Protein AF-A0A843EYP0-F1 (afdb_monomer)

Mean predicted aligned error: 3.25 Å

Sequence (162 aa):
MKAPIIEIFSSFQGEGVLIGQRQIFVRFAGCNLNCAYCDTKNSISKKEGTLMTPEEVVSKIESILTPDCHTISFTGGEPSLYPEFINEVSKLTDLDIMLETNGTLPANIGLIDNLDIVSLDIKLKEQFDGDFKEDIFLNEIKSLNLLIEKSINVYCKVVILP

Solvent-accessible surface area (backbone atoms only — not comparable to full-atom values): 8883 Å² total; per-residue (Å²): 121,73,48,30,37,60,50,74,49,73,48,60,38,87,56,77,98,54,48,74,40,45,28,38,39,41,28,26,23,22,35,97,65,76,53,70,77,57,85,60,61,70,20,38,43,48,82,65,17,50,76,37,37,44,67,60,50,48,54,52,50,63,76,65,60,49,96,79,46,54,34,38,36,37,24,39,35,34,36,53,81,40,26,70,55,52,41,55,36,55,76,73,49,94,52,44,31,31,43,38,34,58,32,59,50,36,76,36,52,68,60,42,78,76,59,53,36,35,45,33,38,58,75,57,64,89,44,31,90,77,78,63,54,77,63,47,56,56,24,28,52,49,26,52,51,52,37,54,75,70,68,39,52,66,48,78,46,68,88,81,80,134

pLDDT: mean 94.59, std 5.88, range [72.0, 98.75]

Nearest PDB structures (foldseek):
  5th5-assembly1_A  TM=8.263E-01  e=1.442E-11  Bacillus subtilis
  5tgs-assembly1_B  TM=8.177E-01  e=1.573E-10  Bacillus subtilis
  5tgs-assembly1_A  TM=8.214E-01  e=8.432E-10  Bacillus subtilis
  6nhl-assembly1_A  TM=6.261E-01  e=9.595E-10  Escherichia coli K-12
  6nhl-assembly1_B-2  TM=6.239E-01  e=3.068E-09  Escherichia coli K-12

Foldseek 3Di:
DWFFWQDWDWDADCDDPRGRAIEIETAGADAPDDFQPDPPNCRNHNVNGDIDALVRNLVVCVVRDDPRYQEYEYYTRASLVPQVRLQSNPVVDRGAYEYEHCQLCLVSLLSRDGHQEYEHEDEDPVRDPNPDDPSSNVSSVSNVVSCVVVVHHYDYDYDDDD

Secondary structure (DSSP, 8-state):
--EEEEEEEEEE--SGGGTT-EEEEEEES--S---TT-S-GGGSSGGGSEEE-HHHHHHHHHHH--TT--EEEEESS-GGG-HHHHHHHHTT--SEEEEEE-S--HHHHTT----SEEEEEPPPGGGSSS---HHHHHHHHHHHHHHHHTT-EEEEE-PPP-

Radius of gyration: 15.0 Å; Cα contacts (8 Å, |Δi|>4): 332; chains: 1; bounding box: 36×35×42 Å

Structure (mmCIF, N/CA/C/O backbone):
data_AF-A0A843EYP0-F1
#
_entry.id   AF-A0A843EYP0-F1
#
loop_
_atom_site.group_PDB
_atom_site.id
_atom_site.type_symbol
_atom_site.label_atom_id
_atom_site.label_alt_id
_atom_site.label_comp_id
_atom_site.label_asym_id
_atom_site.label_entity_id
_atom_site.label_seq_id
_atom_site.pdbx_PDB_ins_code
_atom_site.Cartn_x
_atom_site.Cartn_y
_atom_site.Cartn_z
_atom_site.occupancy
_atom_site.B_iso_or_equiv
_atom_site.auth_seq_id
_atom_site.auth_comp_id
_atom_site.auth_asym_id
_atom_site.auth_atom_id
_atom_site.pdbx_PDB_model_num
ATOM 1 N N . MET A 1 1 ? 6.719 6.185 15.458 1.00 94.38 1 MET A N 1
ATOM 2 C CA . MET A 1 1 ? 7.152 6.257 14.039 1.00 94.38 1 MET A CA 1
ATOM 3 C C . MET A 1 1 ? 6.169 7.109 13.237 1.00 94.38 1 MET A C 1
ATOM 5 O O . MET A 1 1 ? 5.102 7.390 13.769 1.00 94.38 1 MET A O 1
ATOM 9 N N . LYS A 1 2 ? 6.504 7.556 12.016 1.00 97.44 2 LYS A N 1
ATOM 10 C CA . LYS A 1 2 ? 5.580 8.315 11.148 1.00 97.44 2 LYS A CA 1
ATOM 11 C C . LYS A 1 2 ? 5.693 7.883 9.688 1.00 97.44 2 LYS A C 1
ATOM 13 O O . LYS A 1 2 ? 6.792 7.539 9.255 1.00 97.44 2 LYS A O 1
ATOM 18 N N . ALA A 1 3 ? 4.598 7.980 8.940 1.00 97.75 3 ALA A N 1
ATOM 19 C CA . ALA A 1 3 ? 4.567 7.795 7.490 1.00 97.75 3 ALA A CA 1
ATOM 20 C C . ALA A 1 3 ? 3.908 9.002 6.796 1.00 97.75 3 ALA A C 1
ATOM 22 O O . ALA A 1 3 ? 3.053 9.656 7.395 1.00 97.75 3 ALA A O 1
ATOM 23 N N . PRO A 1 4 ? 4.323 9.350 5.566 1.00 97.62 4 PRO A N 1
ATOM 24 C CA . PRO A 1 4 ? 3.715 10.438 4.815 1.00 97.62 4 PRO A CA 1
ATOM 25 C C . PRO A 1 4 ? 2.417 9.953 4.162 1.00 97.62 4 PRO A C 1
ATOM 27 O O . PRO A 1 4 ? 2.443 9.120 3.260 1.00 97.62 4 PRO A O 1
ATOM 30 N N . ILE A 1 5 ? 1.288 10.487 4.616 1.00 97.94 5 ILE A N 1
ATOM 31 C CA . ILE A 1 5 ? -0.054 10.138 4.143 1.00 97.94 5 ILE A CA 1
ATOM 32 C C . ILE A 1 5 ? -0.624 11.307 3.342 1.00 97.94 5 ILE A C 1
ATOM 34 O O . ILE A 1 5 ? -0.585 12.451 3.794 1.00 97.94 5 ILE A O 1
ATOM 38 N N . ILE A 1 6 ? -1.142 11.025 2.152 1.00 96.25 6 ILE A N 1
ATOM 39 C CA . ILE A 1 6 ? -1.756 12.021 1.264 1.00 96.25 6 ILE A CA 1
ATOM 40 C C . ILE A 1 6 ? -3.211 12.219 1.641 1.00 96.25 6 ILE A C 1
ATOM 42 O O . ILE A 1 6 ? -3.652 13.341 1.869 1.00 96.25 6 ILE A O 1
ATOM 46 N N . GLU A 1 7 ? -3.948 11.119 1.734 1.00 96.38 7 GLU A N 1
ATOM 47 C CA . GLU A 1 7 ? -5.372 11.141 2.025 1.00 96.38 7 GLU A CA 1
ATOM 48 C C . GLU A 1 7 ? -5.818 9.838 2.683 1.00 96.38 7 GLU A C 1
ATOM 50 O O . GLU A 1 7 ? -5.206 8.782 2.504 1.00 96.38 7 GLU A O 1
ATOM 55 N N . ILE A 1 8 ? -6.893 9.944 3.463 1.00 98.44 8 ILE A N 1
ATOM 56 C CA . ILE A 1 8 ? -7.617 8.820 4.053 1.00 98.44 8 ILE A CA 1
ATOM 57 C C . ILE A 1 8 ? -9.094 9.063 3.765 1.00 98.44 8 ILE A C 1
ATOM 59 O O . ILE A 1 8 ? -9.614 10.118 4.135 1.00 98.44 8 ILE A O 1
ATOM 63 N N . PHE A 1 9 ? -9.754 8.133 3.080 1.00 97.94 9 PHE A N 1
ATOM 64 C CA . PHE A 1 9 ? -11.133 8.321 2.626 1.00 97.94 9 PHE A CA 1
ATOM 65 C C . PHE A 1 9 ? -11.897 6.997 2.518 1.00 97.94 9 PHE A C 1
ATOM 67 O O . PHE A 1 9 ? -11.306 5.939 2.323 1.00 97.94 9 PHE A O 1
ATOM 74 N N . SER A 1 10 ? -13.227 7.063 2.626 1.00 97.81 10 SER A N 1
ATOM 75 C CA . SER A 1 10 ? -14.118 5.923 2.383 1.00 97.81 10 SER A CA 1
ATOM 76 C C . SER A 1 10 ? -14.599 5.937 0.936 1.00 97.81 10 SER A C 1
ATOM 78 O O . SER A 1 10 ? -15.080 6.963 0.453 1.00 97.81 10 SER A O 1
ATOM 80 N N . SER A 1 11 ? -14.492 4.804 0.249 1.00 97.19 11 SER A N 1
ATOM 81 C CA . SER A 1 11 ? -15.008 4.626 -1.112 1.00 97.19 11 SER A CA 1
ATOM 82 C C . SER A 1 11 ? -15.354 3.159 -1.371 1.00 97.19 11 SER A C 1
ATOM 84 O O . SER A 1 11 ? -15.238 2.315 -0.483 1.00 97.19 11 SER A O 1
ATOM 86 N N . PHE A 1 12 ? -15.791 2.853 -2.588 1.00 97.06 12 PHE A N 1
ATOM 87 C CA . PHE A 1 12 ? -15.937 1.488 -3.079 1.00 97.06 12 PHE A CA 1
ATOM 88 C C . PHE A 1 12 ? -14.692 1.076 -3.867 1.00 97.06 12 PHE A C 1
ATOM 90 O O . PHE A 1 12 ? -14.179 1.865 -4.661 1.00 97.06 12 PHE A O 1
ATOM 97 N N . GLN A 1 13 ? -14.226 -0.157 -3.669 1.00 96.75 13 GLN A N 1
ATOM 98 C CA . GLN A 1 13 ? -13.121 -0.730 -4.433 1.00 96.75 13 GLN A CA 1
ATOM 99 C C . GLN A 1 13 ? -13.505 -0.848 -5.911 1.00 96.75 13 GLN A C 1
ATOM 101 O O . GLN A 1 13 ? -14.553 -1.396 -6.253 1.00 96.75 13 GLN A O 1
ATOM 106 N N . GLY A 1 14 ? -12.669 -0.296 -6.786 1.00 94.88 14 GLY A N 1
ATOM 107 C CA . GLY A 1 14 ? -12.913 -0.262 -8.226 1.00 94.88 14 GLY A CA 1
ATOM 108 C C . GLY A 1 14 ? -12.378 -1.483 -8.967 1.00 94.88 14 GLY A C 1
ATOM 109 O O . GLY A 1 14 ? -12.722 -1.681 -10.129 1.00 94.88 14 GLY A O 1
ATOM 110 N N . GLU A 1 15 ? -11.539 -2.294 -8.319 1.00 92.50 15 GLU A N 1
ATOM 111 C CA . GLU A 1 15 ? -10.723 -3.299 -8.993 1.00 92.50 15 GLU A CA 1
ATOM 112 C C . GLU A 1 15 ? -10.663 -4.641 -8.250 1.00 92.50 15 GLU A C 1
ATOM 114 O O . GLU A 1 15 ? -10.895 -4.748 -7.044 1.00 92.50 15 GLU A O 1
ATOM 119 N N . GLY A 1 16 ? -10.306 -5.690 -8.995 1.00 92.94 16 GLY A N 1
ATOM 120 C CA . GLY A 1 16 ? -9.970 -6.995 -8.436 1.00 92.94 16 GLY A CA 1
ATOM 121 C C . GLY A 1 16 ? -11.124 -7.729 -7.753 1.00 92.94 16 GLY A C 1
ATOM 122 O O . GLY A 1 16 ? -12.295 -7.558 -8.085 1.00 92.94 16 GLY A O 1
ATOM 123 N N . VAL A 1 17 ? -10.772 -8.600 -6.806 1.00 93.50 17 VAL A N 1
ATOM 124 C CA . VAL A 1 17 ? -11.712 -9.555 -6.186 1.00 93.50 17 VAL A CA 1
ATOM 125 C C . VAL A 1 17 ? -12.712 -8.910 -5.221 1.00 93.50 17 VAL A C 1
ATOM 127 O O . VAL A 1 17 ? -13.734 -9.517 -4.911 1.00 93.50 17 VAL A O 1
ATOM 130 N N . LEU A 1 18 ? -12.437 -7.685 -4.763 1.00 94.69 18 LEU A N 1
ATOM 131 C CA . LEU A 1 18 ? -13.292 -6.933 -3.836 1.00 94.69 18 LEU A CA 1
ATOM 132 C C . LEU A 1 18 ? -14.060 -5.799 -4.524 1.00 94.69 18 LEU A C 1
ATOM 134 O O . LEU A 1 18 ? -14.589 -4.920 -3.847 1.00 94.69 18 LEU A O 1
ATOM 138 N N . ILE A 1 19 ? -14.123 -5.795 -5.858 1.00 96.12 19 ILE A N 1
ATOM 139 C CA . ILE A 1 19 ? -14.821 -4.760 -6.620 1.00 96.12 19 ILE A CA 1
ATOM 140 C C . ILE A 1 19 ? -16.252 -4.530 -6.100 1.00 96.12 19 ILE A C 1
ATOM 142 O O . ILE A 1 19 ? -17.016 -5.468 -5.867 1.00 96.12 19 ILE A O 1
ATOM 146 N N . GLY A 1 20 ? -16.611 -3.263 -5.896 1.00 96.25 20 GLY A N 1
ATOM 147 C CA . GLY A 1 20 ? -17.911 -2.838 -5.376 1.00 96.25 20 GLY A CA 1
ATOM 148 C C . GLY A 1 20 ? -18.073 -2.926 -3.855 1.00 96.25 20 GLY A C 1
ATOM 149 O O . GLY A 1 20 ? -19.120 -2.523 -3.353 1.00 96.25 20 GLY A O 1
ATOM 150 N N . GLN A 1 21 ? -17.075 -3.405 -3.107 1.00 96.00 21 GLN A N 1
ATOM 151 C CA . GLN A 1 21 ? -17.115 -3.426 -1.640 1.00 96.00 21 GLN A CA 1
ATOM 152 C C . GLN A 1 21 ? -16.623 -2.102 -1.050 1.00 96.00 21 GLN A C 1
ATOM 154 O O . GLN A 1 21 ? -15.709 -1.476 -1.593 1.00 96.00 21 GLN A O 1
ATOM 159 N N . ARG A 1 22 ? -17.225 -1.662 0.062 1.00 97.25 22 ARG A N 1
ATOM 160 C CA . ARG A 1 22 ? -16.804 -0.444 0.762 1.00 97.25 22 ARG A CA 1
ATOM 161 C C . ARG A 1 22 ? -15.510 -0.690 1.535 1.00 97.25 22 ARG A C 1
ATOM 163 O O . ARG A 1 22 ? -15.407 -1.658 2.283 1.00 97.25 22 ARG A O 1
ATOM 170 N N . GLN A 1 23 ? -14.552 0.219 1.380 1.00 97.88 23 GLN A N 1
ATOM 171 C CA . GLN A 1 23 ? -13.248 0.174 2.039 1.00 97.88 23 GLN A CA 1
ATOM 172 C C . GLN A 1 23 ? -12.839 1.564 2.526 1.00 97.88 23 GLN A C 1
ATOM 174 O O . GLN A 1 23 ? -13.299 2.586 1.998 1.00 97.88 23 GLN A O 1
ATOM 179 N N . ILE A 1 24 ? -11.939 1.601 3.509 1.00 98.50 24 ILE A N 1
ATOM 180 C CA . ILE A 1 24 ? -11.166 2.805 3.809 1.00 98.50 24 ILE A CA 1
ATOM 181 C C . ILE A 1 24 ? -9.837 2.720 3.071 1.00 98.50 24 ILE A C 1
ATOM 183 O O . ILE A 1 24 ? -9.071 1.783 3.267 1.00 98.50 24 ILE A O 1
ATOM 187 N N . PHE A 1 25 ? -9.549 3.714 2.243 1.00 98.50 25 PHE A N 1
ATOM 188 C CA . PHE A 1 25 ? -8.278 3.835 1.546 1.00 98.50 25 PHE A CA 1
ATOM 189 C C . PHE A 1 25 ? -7.340 4.720 2.353 1.00 98.50 25 PHE A C 1
ATOM 191 O O . PHE A 1 25 ? -7.711 5.829 2.738 1.00 98.50 25 PHE A O 1
ATOM 198 N N . VAL A 1 26 ? -6.117 4.247 2.575 1.00 98.50 26 VAL A N 1
ATOM 199 C CA . VAL A 1 26 ? -5.018 5.019 3.162 1.00 98.50 26 VAL A CA 1
ATOM 200 C C . VAL A 1 26 ? -3.955 5.181 2.085 1.00 98.50 26 VAL A C 1
ATOM 202 O O . VAL A 1 26 ? -3.237 4.231 1.766 1.00 98.50 26 VAL A O 1
ATOM 205 N N . ARG A 1 27 ? -3.870 6.383 1.502 1.00 98.19 27 ARG A N 1
ATOM 206 C CA . ARG A 1 27 ? -2.946 6.674 0.402 1.00 98.19 27 ARG A CA 1
ATOM 207 C C . ARG A 1 27 ? -1.626 7.231 0.929 1.00 98.19 27 ARG A C 1
ATOM 209 O O . ARG A 1 27 ? -1.609 8.345 1.458 1.00 98.19 27 ARG A O 1
ATOM 216 N N . PHE A 1 28 ? -0.514 6.520 0.752 1.00 97.88 28 PHE A N 1
ATOM 217 C CA . PHE A 1 28 ? 0.810 7.031 1.123 1.00 97.88 28 PHE A CA 1
ATOM 218 C C . PHE A 1 28 ? 1.368 7.993 0.065 1.00 97.88 28 PHE A C 1
ATOM 220 O O . PHE A 1 28 ? 0.929 8.051 -1.084 1.00 97.88 28 PHE A O 1
ATOM 227 N N . ALA A 1 29 ? 2.369 8.773 0.460 1.00 96.44 29 ALA A N 1
ATOM 228 C CA . ALA A 1 29 ? 3.234 9.501 -0.455 1.00 96.44 29 ALA A CA 1
ATOM 229 C C . ALA A 1 29 ? 4.578 8.786 -0.617 1.00 96.44 29 ALA A C 1
ATOM 231 O O . ALA A 1 29 ? 5.109 8.199 0.325 1.00 96.44 29 ALA A O 1
ATOM 232 N N . GLY A 1 30 ? 5.191 8.930 -1.788 1.00 95.19 30 GLY A N 1
ATOM 233 C CA . GLY A 1 30 ? 6.431 8.251 -2.141 1.00 95.19 30 GLY A CA 1
ATOM 234 C C . GLY A 1 30 ? 6.167 6.998 -2.960 1.00 95.19 30 GLY A C 1
ATOM 235 O O . GLY A 1 30 ? 5.490 6.094 -2.491 1.00 95.19 30 GLY A O 1
ATOM 236 N N . CYS A 1 31 ? 6.757 6.911 -4.149 1.00 95.44 31 CYS A N 1
ATOM 237 C CA . CYS A 1 31 ? 6.819 5.682 -4.935 1.00 95.44 31 CYS A CA 1
ATOM 238 C C . CYS A 1 31 ? 8.265 5.430 -5.369 1.00 95.44 31 CYS A C 1
ATOM 240 O O . CYS A 1 31 ? 9.020 6.370 -5.616 1.00 95.44 31 CYS A O 1
ATOM 242 N N . ASN A 1 32 ? 8.666 4.164 -5.447 1.00 94.38 32 ASN A N 1
ATOM 243 C CA . ASN A 1 32 ? 9.977 3.766 -5.960 1.00 94.38 32 ASN A CA 1
ATOM 244 C C . ASN A 1 32 ? 9.997 3.586 -7.490 1.00 94.38 32 ASN A C 1
ATOM 246 O O . ASN A 1 32 ? 11.054 3.290 -8.045 1.00 94.38 32 ASN A O 1
ATOM 250 N N . LEU A 1 33 ? 8.855 3.778 -8.157 1.00 93.06 33 LEU A N 1
ATOM 251 C CA . LEU A 1 33 ? 8.693 3.747 -9.609 1.00 93.06 33 LEU A CA 1
ATOM 252 C C . LEU A 1 33 ? 8.119 5.078 -10.118 1.00 93.06 33 LEU A C 1
ATOM 254 O O . LEU A 1 33 ? 7.477 5.819 -9.374 1.00 93.06 33 LEU A O 1
ATOM 258 N N . ASN A 1 34 ? 8.318 5.352 -11.408 1.00 90.94 34 ASN A N 1
ATOM 259 C CA . ASN A 1 34 ? 7.818 6.544 -12.096 1.00 90.94 34 ASN A CA 1
ATOM 260 C C . ASN A 1 34 ? 7.111 6.141 -13.404 1.00 90.94 34 ASN A C 1
ATOM 262 O O . ASN A 1 34 ? 7.604 6.405 -14.497 1.00 90.94 34 ASN A O 1
ATOM 266 N N . CYS A 1 35 ? 5.997 5.413 -13.284 1.00 90.75 35 CYS A N 1
ATOM 267 C CA . CYS A 1 35 ? 5.252 4.895 -14.437 1.00 90.75 35 CYS A CA 1
ATOM 268 C C . CYS A 1 35 ? 4.650 6.048 -15.262 1.00 90.75 35 CYS A C 1
ATOM 270 O O . CYS A 1 35 ? 4.048 6.963 -14.695 1.00 90.75 35 CYS A O 1
ATOM 272 N N . ALA A 1 36 ? 4.732 5.973 -16.592 1.00 88.44 36 ALA A N 1
ATOM 273 C CA . ALA A 1 36 ? 4.255 7.016 -17.507 1.00 88.44 36 ALA A CA 1
ATOM 274 C C . ALA A 1 36 ? 2.740 7.273 -17.376 1.00 88.44 36 ALA A C 1
ATOM 276 O O . ALA A 1 36 ? 2.275 8.414 -17.470 1.00 88.44 36 ALA A O 1
ATOM 277 N N . TYR A 1 37 ? 1.980 6.213 -17.086 1.00 84.94 37 TYR A N 1
ATOM 278 C CA . TYR A 1 37 ? 0.522 6.234 -16.948 1.00 84.94 37 TYR A CA 1
ATOM 279 C C . TYR A 1 37 ? 0.017 6.564 -15.539 1.00 84.94 37 TYR A C 1
ATOM 281 O O . TYR A 1 37 ? -1.192 6.539 -15.330 1.00 84.94 37 TYR A O 1
ATOM 289 N N . CYS A 1 38 ? 0.905 6.838 -14.573 1.00 85.25 38 CYS A N 1
ATOM 290 C CA . CYS A 1 38 ? 0.501 7.068 -13.186 1.00 85.25 38 CYS A CA 1
ATOM 291 C C . CYS A 1 38 ? -0.550 8.187 -13.112 1.00 85.25 38 CYS A C 1
ATOM 293 O O . CYS A 1 38 ? -0.286 9.335 -13.478 1.00 85.25 38 CYS A O 1
ATOM 295 N N . ASP A 1 39 ? -1.739 7.829 -12.643 1.00 79.31 39 ASP A N 1
ATOM 296 C CA . ASP A 1 39 ? -2.896 8.697 -12.434 1.00 79.31 39 ASP A CA 1
ATOM 297 C C . ASP A 1 39 ? -2.759 9.516 -11.140 1.00 79.31 39 ASP A C 1
ATOM 299 O O . ASP A 1 39 ? -3.229 10.649 -11.055 1.00 79.31 39 ASP A O 1
ATOM 303 N N . THR A 1 40 ? -2.007 9.001 -10.166 1.00 75.69 40 THR A N 1
ATOM 304 C CA . THR A 1 40 ? -1.686 9.669 -8.901 1.00 75.69 40 THR A CA 1
ATOM 305 C C . THR A 1 40 ? -0.267 10.251 -8.883 1.00 75.69 40 THR A C 1
ATOM 307 O O . THR A 1 40 ? 0.520 9.962 -7.980 1.00 75.69 40 THR A O 1
ATOM 310 N N . LYS A 1 41 ? 0.100 11.094 -9.862 1.00 75.00 41 LYS A N 1
ATOM 311 C CA . LYS A 1 41 ? 1.464 11.679 -9.947 1.00 75.00 41 LYS A CA 1
ATOM 312 C C . LYS A 1 41 ? 1.876 12.454 -8.693 1.00 75.00 41 LYS A C 1
ATOM 314 O O . LYS A 1 41 ? 3.038 12.407 -8.288 1.00 75.00 41 LYS A O 1
ATOM 319 N N . ASN A 1 42 ? 0.913 13.095 -8.031 1.00 72.56 42 ASN A N 1
ATOM 320 C CA . ASN A 1 42 ? 1.134 13.796 -6.764 1.00 72.56 42 ASN A CA 1
ATOM 321 C C . ASN A 1 42 ? 1.564 12.839 -5.636 1.00 72.56 42 ASN A C 1
ATOM 323 O O . ASN A 1 42 ? 2.145 13.269 -4.650 1.00 72.56 42 ASN A O 1
ATOM 327 N N . SER A 1 43 ? 1.349 11.530 -5.781 1.00 72.00 43 SER A N 1
ATOM 328 C CA . SER A 1 43 ? 1.739 10.533 -4.785 1.00 72.00 43 SER A CA 1
ATOM 329 C C . SER A 1 43 ? 3.162 10.004 -4.923 1.00 72.00 43 SER A C 1
ATOM 331 O O . SER A 1 43 ? 3.621 9.271 -4.051 1.00 72.00 43 SER A O 1
ATOM 333 N N . ILE A 1 44 ? 3.902 10.394 -5.964 1.00 74.81 44 ILE A N 1
ATOM 334 C CA . ILE A 1 44 ? 5.271 9.907 -6.203 1.00 74.81 44 ILE A CA 1
ATOM 335 C C . ILE A 1 44 ? 6.274 10.552 -5.237 1.00 74.81 44 ILE A C 1
ATOM 337 O O . ILE A 1 44 ? 7.216 9.903 -4.780 1.00 74.81 44 ILE A O 1
ATOM 341 N N . SER A 1 45 ? 6.079 11.825 -4.892 1.00 85.06 45 SER A N 1
ATOM 342 C CA . SER A 1 45 ? 6.973 12.563 -3.999 1.00 85.06 45 SER A CA 1
ATOM 343 C C . SER A 1 45 ? 6.536 12.418 -2.545 1.00 85.06 45 SER A C 1
ATOM 345 O O . SER A 1 45 ? 5.424 12.786 -2.181 1.00 85.06 45 SER A O 1
ATOM 347 N N . LYS A 1 46 ? 7.454 11.991 -1.669 1.00 77.88 46 LYS A N 1
ATOM 348 C CA . LYS A 1 46 ? 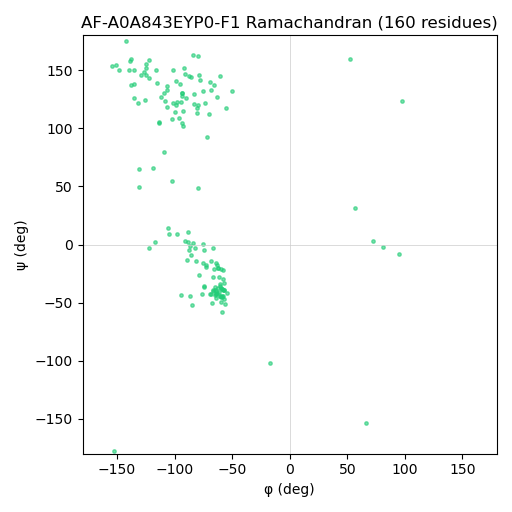7.206 11.927 -0.215 1.00 77.88 46 LYS A CA 1
ATOM 349 C C . LYS A 1 46 ? 6.823 13.278 0.402 1.00 77.88 46 LYS A C 1
ATOM 351 O O . LYS A 1 46 ? 6.245 13.296 1.482 1.00 77.88 46 LYS A O 1
ATOM 356 N N . LYS A 1 47 ? 7.171 14.397 -0.248 1.00 81.88 47 LYS A N 1
ATOM 357 C CA . LYS A 1 47 ? 6.914 15.757 0.257 1.00 81.88 47 LYS A CA 1
ATOM 358 C C . LYS A 1 47 ? 5.441 16.162 0.183 1.00 81.88 47 LYS A C 1
ATOM 360 O O . LYS A 1 47 ? 5.055 17.091 0.877 1.00 81.88 47 LYS A O 1
ATOM 365 N N . GLU A 1 48 ? 4.655 15.472 -0.637 1.00 86.62 48 GLU A N 1
ATOM 366 C CA . GLU A 1 48 ? 3.229 15.760 -0.829 1.00 86.62 48 GLU A CA 1
ATOM 367 C C . GLU A 1 48 ? 2.361 15.156 0.288 1.00 86.62 48 GLU A C 1
ATOM 369 O O . GLU A 1 48 ? 1.197 15.513 0.438 1.00 86.62 48 GLU A O 1
ATOM 374 N N . GLY A 1 49 ? 2.918 14.242 1.094 1.00 91.38 49 GLY A N 1
ATOM 375 C CA . GLY A 1 49 ? 2.220 13.628 2.221 1.00 91.38 49 GLY A CA 1
ATOM 376 C C . GLY A 1 49 ? 2.414 14.383 3.535 1.00 91.38 49 GLY A C 1
ATOM 377 O O . GLY A 1 49 ? 3.491 14.896 3.838 1.00 91.38 49 GLY A O 1
ATOM 378 N N . THR A 1 50 ? 1.382 14.366 4.374 1.00 96.19 50 THR A N 1
ATOM 379 C CA . THR A 1 50 ? 1.463 14.806 5.769 1.00 96.19 50 THR A CA 1
ATOM 380 C C . THR A 1 50 ? 2.004 13.670 6.631 1.00 96.19 50 THR A C 1
ATOM 382 O O . THR A 1 50 ? 1.501 12.551 6.574 1.00 96.19 50 THR A O 1
ATOM 385 N N . LEU A 1 51 ? 3.029 13.936 7.445 1.00 97.94 51 LEU A N 1
ATOM 386 C CA . LEU A 1 51 ? 3.580 12.929 8.355 1.00 97.94 51 LEU A CA 1
ATOM 387 C C . LEU A 1 51 ? 2.601 12.629 9.494 1.00 97.94 51 LEU A C 1
ATOM 389 O O . LEU A 1 51 ? 2.423 13.469 10.377 1.00 97.94 51 LEU A O 1
ATOM 393 N N . MET A 1 52 ? 2.053 11.416 9.500 1.00 98.56 52 MET A N 1
ATOM 394 C CA . MET A 1 52 ? 1.107 10.936 10.507 1.00 98.56 52 MET A CA 1
ATOM 395 C C . MET A 1 52 ? 1.679 9.758 11.306 1.00 98.56 52 MET A C 1
ATOM 397 O O . MET A 1 52 ? 2.496 8.997 10.781 1.00 98.56 52 MET A O 1
ATOM 401 N N . THR A 1 53 ? 1.278 9.608 12.569 1.00 98.75 53 THR A N 1
ATOM 402 C CA . THR A 1 53 ? 1.511 8.397 13.378 1.00 98.75 53 THR A CA 1
ATOM 403 C C . THR A 1 53 ? 0.432 7.336 13.104 1.00 98.75 53 THR A C 1
ATOM 405 O O . THR A 1 53 ? -0.622 7.676 12.557 1.00 98.75 53 THR A O 1
ATOM 408 N N . PRO A 1 54 ? 0.656 6.058 13.468 1.00 98.69 54 PRO A N 1
ATOM 409 C CA . PRO A 1 54 ? -0.374 5.023 13.364 1.00 98.69 54 PRO A CA 1
ATOM 410 C C . PRO A 1 54 ? -1.678 5.399 14.083 1.00 98.69 54 PRO A C 1
ATOM 412 O O . PRO A 1 54 ? -2.754 5.244 13.518 1.00 98.69 54 PRO A O 1
ATOM 415 N N . GLU A 1 55 ? -1.591 5.991 15.275 1.00 98.62 55 GLU A N 1
ATOM 416 C CA . GLU A 1 55 ? -2.751 6.404 16.075 1.00 98.62 55 GLU A CA 1
ATOM 417 C C . GLU A 1 55 ? -3.541 7.534 15.402 1.00 98.62 55 GLU A C 1
ATOM 419 O O . GLU A 1 55 ? -4.770 7.523 15.401 1.00 98.62 55 GLU A O 1
ATOM 424 N N . GLU A 1 56 ? -2.850 8.500 14.784 1.00 98.62 56 GLU A N 1
ATOM 425 C CA . GLU A 1 56 ? -3.500 9.565 14.012 1.00 98.62 56 GLU A CA 1
ATOM 426 C C . GLU A 1 56 ? -4.225 9.003 12.779 1.00 98.62 56 GLU A C 1
ATOM 428 O O . GLU A 1 56 ? -5.290 9.500 12.411 1.00 98.62 56 GLU A O 1
ATOM 433 N N . VAL A 1 57 ? -3.658 7.979 12.129 1.00 98.62 57 VAL A N 1
ATOM 434 C CA . VAL A 1 57 ? -4.296 7.298 10.992 1.00 98.62 57 VAL A CA 1
ATOM 435 C C . VAL A 1 57 ? -5.534 6.538 11.453 1.00 98.62 57 VAL A C 1
ATOM 437 O O . VAL A 1 57 ? -6.603 6.757 10.891 1.00 98.62 57 VAL A O 1
ATOM 440 N N . VAL A 1 58 ? -5.423 5.722 12.503 1.00 98.50 58 VAL A N 1
ATOM 441 C CA . VAL A 1 58 ? -6.544 4.949 13.063 1.00 98.50 58 VAL A CA 1
ATOM 442 C C . VAL A 1 58 ? -7.672 5.870 13.514 1.00 98.50 58 VAL A C 1
ATOM 444 O O . VAL A 1 58 ? -8.812 5.663 13.120 1.00 98.50 58 VAL A O 1
ATOM 447 N N . SER A 1 59 ? -7.362 6.959 14.223 1.00 98.44 59 SER A N 1
ATOM 448 C CA . SER A 1 59 ? -8.375 7.933 14.642 1.00 98.44 59 SER A CA 1
ATOM 449 C C . SER A 1 59 ? -9.128 8.547 13.453 1.00 98.44 59 SER A C 1
ATOM 451 O O . SER A 1 59 ? -10.345 8.739 13.515 1.00 98.44 59 SER A O 1
ATOM 453 N N . LYS A 1 60 ? -8.442 8.818 12.330 1.00 98.38 60 LYS A N 1
ATOM 454 C CA . LYS A 1 60 ? -9.121 9.263 11.105 1.00 98.38 60 LYS A CA 1
ATOM 455 C C . LYS A 1 60 ? -9.969 8.159 10.484 1.00 98.38 60 LYS A C 1
ATOM 457 O O . LYS A 1 60 ? -11.088 8.461 10.077 1.00 98.38 60 LYS A O 1
ATOM 462 N N . ILE A 1 61 ? -9.464 6.925 10.421 1.00 98.31 61 ILE A N 1
ATOM 463 C CA . ILE A 1 61 ? -10.204 5.759 9.914 1.00 98.31 61 ILE A CA 1
ATOM 464 C C . ILE A 1 61 ? -11.508 5.600 10.700 1.00 98.31 61 ILE A C 1
ATOM 466 O O . ILE A 1 61 ? -12.574 5.580 10.095 1.00 98.31 61 ILE A O 1
ATOM 470 N N . GLU A 1 62 ? -11.443 5.592 12.032 1.00 97.62 62 GLU A N 1
ATOM 471 C CA . GLU A 1 62 ? -12.610 5.479 12.916 1.00 97.62 62 GLU A CA 1
ATOM 472 C C . GLU A 1 62 ? -13.628 6.603 12.690 1.00 97.62 62 GLU A C 1
ATOM 474 O O . GLU A 1 62 ? -14.832 6.355 12.685 1.00 97.62 62 GLU A O 1
ATOM 479 N N . SER A 1 63 ? -13.169 7.835 12.441 1.00 98.00 63 SER A N 1
ATOM 480 C CA . SER A 1 63 ? -14.060 8.985 12.221 1.00 98.00 63 SER A CA 1
ATOM 481 C C . SER A 1 63 ? -14.914 8.895 10.948 1.00 98.00 63 SER A C 1
ATOM 483 O O . SER A 1 63 ? -15.942 9.566 10.852 1.00 98.00 63 SER A O 1
ATOM 485 N N . ILE A 1 64 ? -14.493 8.080 9.974 1.00 97.75 64 ILE A N 1
ATOM 486 C CA . ILE A 1 64 ? -15.180 7.879 8.6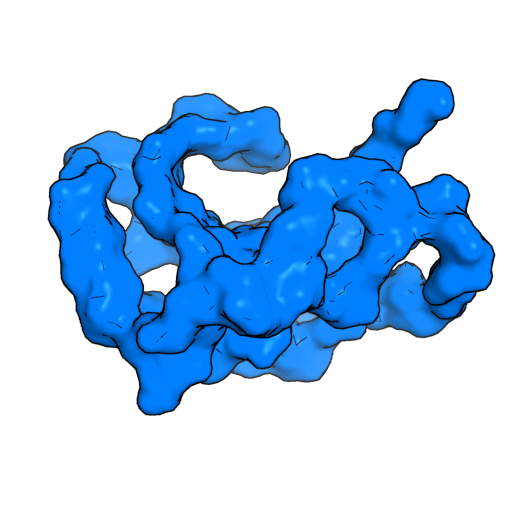88 1.00 97.75 64 ILE A CA 1
ATOM 487 C C . ILE A 1 64 ? -15.669 6.439 8.493 1.00 97.75 64 ILE A C 1
ATOM 489 O O . ILE A 1 64 ? -16.198 6.106 7.428 1.00 97.75 64 ILE A O 1
ATOM 493 N N . LEU A 1 65 ? -15.470 5.578 9.494 1.00 96.94 65 LEU A N 1
ATOM 494 C CA . LEU A 1 65 ? -15.843 4.177 9.430 1.00 96.94 65 LEU A CA 1
ATOM 495 C C . LEU A 1 65 ? -17.367 4.042 9.438 1.00 96.94 65 LEU A C 1
ATOM 497 O O . LEU A 1 65 ? -18.086 4.732 10.159 1.00 96.94 65 LEU A O 1
ATOM 501 N N . THR A 1 66 ? -17.860 3.119 8.624 1.00 95.50 66 THR A N 1
ATOM 502 C CA . THR A 1 66 ? -19.282 2.788 8.511 1.00 95.50 66 THR A CA 1
ATOM 503 C C . THR A 1 66 ? -19.465 1.290 8.747 1.00 95.50 66 THR A C 1
ATOM 505 O O . THR A 1 66 ? -18.527 0.533 8.494 1.00 95.50 66 THR A O 1
ATOM 508 N N . PRO A 1 67 ? -20.630 0.834 9.249 1.00 94.25 67 PRO A N 1
ATOM 509 C CA . PRO A 1 67 ? -20.823 -0.572 9.618 1.00 94.25 67 PRO A CA 1
ATOM 510 C C . PRO A 1 67 ? -20.638 -1.585 8.477 1.00 94.25 67 PRO A C 1
ATOM 512 O O . PRO A 1 67 ? -20.420 -2.757 8.754 1.00 94.25 67 PRO A O 1
ATOM 515 N N . ASP A 1 68 ? -20.758 -1.150 7.219 1.00 93.94 68 ASP A N 1
ATOM 516 C CA . ASP A 1 68 ? -20.579 -1.950 6.000 1.00 93.94 68 ASP A CA 1
ATOM 517 C C . ASP A 1 68 ? -19.136 -1.945 5.461 1.00 93.94 68 ASP A C 1
ATOM 519 O O . ASP A 1 68 ? -18.868 -2.511 4.402 1.00 93.94 68 ASP A O 1
ATOM 523 N N . CYS A 1 69 ? -18.206 -1.287 6.158 1.00 95.38 69 CYS A N 1
ATOM 524 C CA . CYS A 1 69 ? -16.794 -1.246 5.805 1.00 95.38 69 CYS A CA 1
ATOM 525 C C . CYS A 1 69 ? -15.996 -2.214 6.683 1.00 95.38 69 CYS A C 1
ATOM 527 O O . CYS A 1 69 ? -15.957 -2.062 7.903 1.00 95.38 69 CYS A O 1
ATOM 529 N N . HIS A 1 70 ? -15.312 -3.167 6.051 1.00 93.00 70 HIS A N 1
ATOM 530 C CA . HIS A 1 70 ? -14.585 -4.236 6.749 1.00 93.00 70 HIS A CA 1
ATOM 531 C C . HIS A 1 70 ? -13.096 -4.295 6.410 1.00 93.00 70 HIS A C 1
ATOM 533 O O . HIS A 1 70 ? -12.381 -5.098 6.992 1.00 93.00 70 HIS A O 1
ATOM 539 N N . THR A 1 71 ? -12.615 -3.442 5.503 1.00 97.81 71 THR A N 1
ATOM 540 C CA . THR A 1 71 ? -11.243 -3.523 4.990 1.00 97.81 71 THR A CA 1
ATOM 541 C C . THR A 1 71 ? -10.585 -2.149 4.933 1.00 97.81 71 THR A C 1
ATOM 543 O O . THR A 1 71 ? -11.198 -1.169 4.490 1.00 97.81 71 THR A O 1
ATOM 546 N N . ILE A 1 72 ? -9.315 -2.094 5.326 1.00 98.44 72 ILE A N 1
ATOM 547 C CA . ILE A 1 72 ? -8.408 -0.979 5.057 1.00 98.44 72 ILE A CA 1
ATOM 548 C C . ILE A 1 72 ? -7.550 -1.350 3.845 1.00 98.44 72 ILE A C 1
ATOM 550 O O . ILE A 1 72 ? -6.806 -2.325 3.890 1.00 98.44 72 ILE A O 1
ATOM 554 N N . SER A 1 73 ? -7.625 -0.562 2.771 1.00 98.38 73 SER A N 1
ATOM 555 C CA . SER A 1 73 ? -6.716 -0.669 1.626 1.00 98.38 73 SER A CA 1
ATOM 556 C C . SER A 1 73 ? -5.570 0.331 1.770 1.00 98.38 73 SER A C 1
ATOM 558 O O . SER A 1 73 ? -5.753 1.547 1.643 1.00 98.38 73 SER A O 1
ATOM 560 N N . PHE A 1 74 ? -4.369 -0.176 2.045 1.00 98.62 74 PHE A N 1
ATOM 561 C CA . PHE A 1 74 ? -3.137 0.601 1.973 1.00 98.62 74 PHE A CA 1
ATOM 562 C C . PHE A 1 74 ? -2.678 0.680 0.517 1.00 98.62 74 PHE A C 1
ATOM 564 O O . PHE A 1 74 ? -2.363 -0.339 -0.098 1.00 98.62 74 PHE A O 1
ATOM 571 N N . THR A 1 75 ? -2.625 1.896 -0.026 1.00 97.62 75 THR A N 1
ATOM 572 C CA . THR A 1 75 ? -2.371 2.168 -1.451 1.00 97.62 75 THR A CA 1
ATOM 573 C C . THR A 1 75 ? -1.499 3.413 -1.625 1.00 97.62 75 THR A C 1
ATOM 575 O O . THR A 1 75 ? -1.230 4.111 -0.651 1.00 97.62 75 THR A O 1
ATOM 578 N N . GLY A 1 76 ? -1.109 3.716 -2.867 1.00 84.38 76 GLY A N 1
ATOM 579 C CA . GLY A 1 76 ? -0.500 4.964 -3.356 1.00 84.38 76 GLY A CA 1
ATOM 580 C C . GLY A 1 76 ? 0.742 5.485 -2.620 1.00 84.38 76 GLY A C 1
ATOM 581 O O . GLY A 1 76 ? 1.068 5.117 -1.507 1.00 84.38 76 GLY A O 1
ATOM 582 N N . GLY A 1 77 ? 1.549 6.344 -3.237 1.00 86.94 77 GLY A N 1
ATOM 583 C CA . GLY A 1 77 ? 2.566 5.816 -4.146 1.00 86.94 77 GLY A CA 1
ATOM 584 C C . GLY A 1 77 ? 2.814 4.316 -3.925 1.00 86.94 77 GLY A C 1
ATOM 585 O O . GLY A 1 77 ? 1.999 3.518 -4.361 1.00 86.94 77 GLY A O 1
ATOM 586 N N . GLU A 1 78 ? 3.890 3.926 -3.246 1.00 97.44 78 GLU A N 1
ATOM 587 C CA . GLU A 1 78 ? 4.157 2.520 -2.922 1.00 97.44 78 GLU A CA 1
ATOM 588 C C . GLU A 1 78 ? 4.085 2.270 -1.401 1.00 97.44 78 GLU A C 1
ATOM 590 O O . GLU A 1 78 ? 5.026 2.631 -0.683 1.00 97.44 78 GLU A O 1
ATOM 595 N N . PRO A 1 79 ? 3.016 1.631 -0.883 1.00 98.06 79 PRO A N 1
ATOM 596 C CA . PRO A 1 79 ? 2.840 1.402 0.553 1.00 98.06 79 PRO A CA 1
ATOM 597 C C . PRO A 1 79 ? 3.869 0.434 1.148 1.00 98.06 79 PRO A C 1
ATOM 599 O O . PRO A 1 79 ? 4.243 0.592 2.311 1.00 98.06 79 PRO A O 1
ATOM 602 N N . SER A 1 80 ? 4.419 -0.512 0.371 1.00 98.12 80 SER A N 1
ATOM 603 C CA . SER A 1 80 ? 5.468 -1.420 0.870 1.00 98.12 80 SER A CA 1
ATOM 604 C C . SER A 1 80 ? 6.790 -0.711 1.203 1.00 98.12 80 SER A C 1
ATOM 606 O O . SER A 1 80 ? 7.705 -1.315 1.757 1.00 98.12 80 SER A O 1
ATOM 608 N N . LEU A 1 81 ? 6.908 0.600 0.964 1.00 98.00 81 LEU A N 1
ATOM 609 C CA . LEU A 1 81 ? 7.975 1.425 1.539 1.00 98.00 81 LEU A CA 1
ATOM 610 C C . LEU A 1 81 ? 7.848 1.608 3.066 1.00 98.00 81 LEU A C 1
ATOM 612 O O . LEU A 1 81 ? 8.813 2.052 3.691 1.00 98.00 81 LEU A O 1
ATOM 616 N N . TYR A 1 82 ? 6.695 1.283 3.661 1.00 98.12 82 TYR A N 1
ATOM 617 C CA . TYR A 1 82 ? 6.359 1.556 5.063 1.00 98.12 82 TYR A CA 1
ATOM 618 C C . TYR A 1 82 ? 5.803 0.324 5.819 1.00 98.12 82 TYR A C 1
ATOM 620 O O . TYR A 1 82 ? 4.783 0.446 6.499 1.00 98.12 82 TYR A O 1
ATOM 628 N N . PRO A 1 83 ? 6.451 -0.859 5.764 1.00 98.31 83 PRO A N 1
ATOM 629 C CA . PRO A 1 83 ? 5.874 -2.101 6.292 1.00 98.31 83 PRO A CA 1
ATOM 630 C C . PRO A 1 83 ? 5.649 -2.067 7.810 1.00 98.31 83 PRO A C 1
ATOM 632 O O . PRO A 1 83 ? 4.583 -2.432 8.290 1.00 98.31 83 PRO A O 1
ATOM 635 N N . GLU A 1 84 ? 6.610 -1.536 8.569 1.00 98.19 84 GLU A N 1
ATOM 636 C CA . GLU A 1 84 ? 6.481 -1.378 10.022 1.00 98.19 84 GLU A CA 1
ATOM 637 C C . GLU A 1 84 ? 5.291 -0.477 10.395 1.00 98.19 84 GLU A C 1
ATOM 639 O O . GLU A 1 84 ? 4.608 -0.728 11.380 1.00 98.19 84 GLU A O 1
ATOM 644 N N . PHE A 1 85 ? 5.008 0.558 9.592 1.00 98.56 85 PHE A N 1
ATOM 645 C CA . PHE A 1 85 ? 3.895 1.471 9.856 1.00 98.56 85 PHE A CA 1
ATOM 646 C C . PHE A 1 85 ? 2.555 0.769 9.640 1.00 98.56 85 PHE A C 1
ATOM 648 O O . PHE A 1 85 ? 1.647 0.921 10.452 1.00 98.56 85 PHE A O 1
ATOM 655 N N . ILE A 1 86 ? 2.454 -0.015 8.563 1.00 98.56 86 ILE A N 1
ATOM 656 C CA . ILE A 1 86 ? 1.285 -0.847 8.264 1.00 98.56 86 ILE A CA 1
ATOM 657 C C . ILE A 1 86 ? 1.042 -1.837 9.408 1.00 98.56 86 ILE A C 1
ATOM 659 O O . ILE A 1 86 ? -0.087 -1.939 9.881 1.00 98.56 86 ILE A O 1
ATOM 663 N N . ASN A 1 87 ? 2.093 -2.486 9.920 1.00 98.50 87 ASN A N 1
ATOM 664 C CA . ASN A 1 87 ? 1.975 -3.391 11.064 1.00 98.50 87 ASN A CA 1
ATOM 665 C C . ASN A 1 87 ? 1.433 -2.679 12.307 1.00 98.50 87 ASN A C 1
ATOM 667 O O . ASN A 1 87 ? 0.529 -3.202 12.954 1.00 98.50 87 ASN A O 1
ATOM 671 N N . GLU A 1 88 ? 1.932 -1.486 12.639 1.00 98.50 88 GLU A N 1
ATOM 672 C CA . GLU A 1 88 ? 1.420 -0.737 13.792 1.00 98.50 88 GLU A CA 1
ATOM 673 C C . GLU A 1 88 ? -0.043 -0.312 13.614 1.00 98.50 88 GLU A C 1
ATOM 675 O O . GLU A 1 88 ? -0.815 -0.432 14.559 1.00 98.50 88 GLU A O 1
ATOM 680 N N . VAL A 1 89 ? -0.465 0.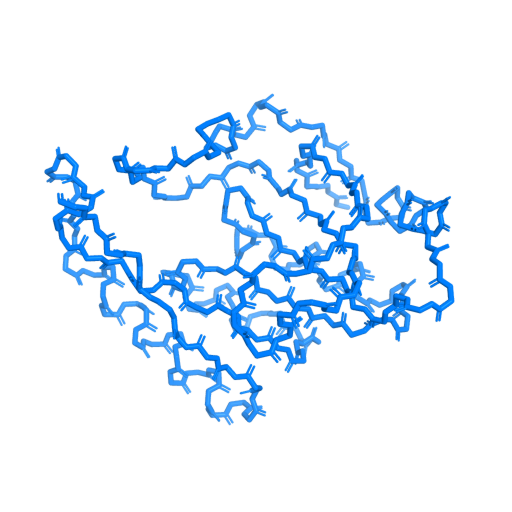107 12.415 1.00 98.31 89 VAL A N 1
ATOM 681 C CA . VAL A 1 89 ? -1.889 0.394 12.156 1.00 98.31 89 VAL A CA 1
ATOM 682 C C . VAL A 1 89 ? -2.733 -0.879 12.270 1.00 98.31 89 VAL A C 1
ATOM 684 O O . VAL A 1 89 ? -3.780 -0.848 12.909 1.00 98.31 89 VAL A O 1
ATOM 687 N N . SER A 1 90 ? -2.266 -2.007 11.720 1.00 97.81 90 SER A N 1
ATOM 688 C CA . SER A 1 90 ? -2.997 -3.285 11.751 1.00 97.81 90 SER A CA 1
ATOM 689 C C . SER A 1 90 ? -3.241 -3.816 13.167 1.00 97.81 90 SER A C 1
ATOM 691 O O . SER A 1 90 ? -4.224 -4.499 13.405 1.00 97.81 90 SER A O 1
ATOM 693 N N . LYS A 1 91 ? -2.378 -3.482 14.136 1.00 97.81 91 LYS A N 1
ATOM 694 C CA . LYS A 1 91 ? -2.540 -3.884 15.547 1.00 97.81 91 LYS A CA 1
ATOM 695 C C . LYS A 1 91 ? -3.609 -3.082 16.290 1.00 97.81 91 LYS A C 1
ATOM 697 O O . LYS A 1 91 ? -3.989 -3.457 17.395 1.00 97.81 91 LYS A O 1
ATOM 702 N N . LEU A 1 92 ? -4.022 -1.947 15.732 1.00 97.56 92 LEU A N 1
ATOM 703 C CA . LEU A 1 92 ? -4.923 -0.980 16.359 1.00 97.56 92 LEU A CA 1
ATOM 704 C C . LEU A 1 92 ? -6.340 -1.038 15.770 1.00 97.56 92 LEU A C 1
ATOM 706 O O . LEU A 1 92 ? -7.152 -0.157 16.040 1.00 97.56 92 LEU A O 1
ATOM 710 N N . THR A 1 93 ? -6.637 -2.034 14.938 1.00 95.88 93 THR A N 1
ATOM 711 C CA . THR A 1 93 ? -7.914 -2.175 14.240 1.00 95.88 93 THR A CA 1
ATOM 712 C C . THR A 1 93 ? -8.253 -3.649 14.046 1.00 95.88 93 THR A C 1
ATOM 714 O O . THR A 1 93 ? -7.358 -4.475 13.914 1.00 95.88 93 THR A O 1
ATOM 717 N N . ASP A 1 94 ? -9.548 -3.959 14.006 1.00 94.81 94 ASP A N 1
ATOM 718 C CA . ASP A 1 94 ? -10.063 -5.303 13.711 1.00 94.81 94 ASP A CA 1
ATOM 719 C C . ASP A 1 94 ? -10.494 -5.452 12.234 1.00 94.81 94 ASP A C 1
ATOM 721 O O . ASP A 1 94 ? -11.159 -6.421 11.876 1.00 94.81 94 ASP A O 1
ATOM 725 N N . LEU A 1 95 ? -10.196 -4.460 11.386 1.00 96.94 95 LEU A N 1
ATOM 726 C CA . LEU A 1 95 ? -10.509 -4.493 9.955 1.00 96.94 95 LEU A CA 1
ATOM 727 C C . LEU A 1 95 ? -9.487 -5.345 9.196 1.00 96.94 95 LEU A C 1
ATOM 729 O O . LEU A 1 95 ? -8.295 -5.294 9.499 1.00 96.94 95 LEU A O 1
ATOM 733 N N . ASP A 1 96 ? -9.948 -6.028 8.150 1.00 97.81 96 ASP A N 1
ATOM 734 C CA . ASP A 1 96 ? -9.078 -6.755 7.229 1.00 97.81 96 ASP A CA 1
ATOM 735 C C . ASP A 1 96 ? -8.101 -5.785 6.552 1.00 97.81 96 ASP A C 1
ATOM 737 O O . ASP A 1 96 ? -8.439 -4.641 6.216 1.00 97.81 96 ASP A O 1
ATOM 741 N N . ILE A 1 97 ? -6.887 -6.253 6.292 1.00 98.31 97 ILE A N 1
ATOM 742 C CA . ILE A 1 97 ? -5.825 -5.461 5.690 1.00 98.31 97 ILE A CA 1
ATOM 743 C C . ILE A 1 97 ? -5.607 -5.888 4.243 1.00 98.31 97 ILE A C 1
ATOM 745 O O . ILE A 1 97 ? -5.186 -7.008 3.938 1.00 98.31 97 ILE A O 1
ATOM 749 N N . MET A 1 98 ? -5.832 -4.939 3.338 1.00 98.44 98 MET A N 1
ATOM 750 C CA . MET A 1 98 ? -5.507 -5.060 1.926 1.00 98.44 98 MET A CA 1
ATOM 751 C C . MET A 1 98 ? -4.282 -4.211 1.579 1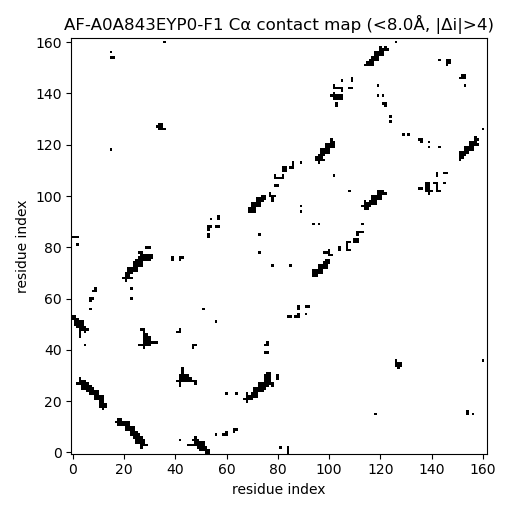.00 98.44 98 MET A C 1
ATOM 753 O O . MET A 1 98 ? -4.203 -3.034 1.931 1.00 98.44 98 MET A O 1
ATOM 757 N N . LEU A 1 99 ? -3.334 -4.797 0.848 1.00 98.62 99 LEU A N 1
ATOM 758 C CA . LEU A 1 99 ? -2.179 -4.089 0.293 1.00 98.62 99 LEU A CA 1
ATOM 759 C C . LEU A 1 99 ? -2.313 -3.955 -1.225 1.00 98.62 99 LEU A C 1
ATOM 761 O O . LEU A 1 99 ? -2.384 -4.953 -1.942 1.00 98.62 99 LEU A O 1
ATOM 765 N N . GLU A 1 100 ? -2.273 -2.725 -1.723 1.00 98.25 100 GLU A N 1
ATOM 766 C CA . GLU A 1 100 ? -2.141 -2.421 -3.147 1.00 98.25 100 GLU A CA 1
ATOM 767 C C . GLU A 1 100 ? -0.697 -2.014 -3.446 1.00 98.25 100 GLU A C 1
ATOM 769 O O . GLU A 1 100 ? -0.248 -0.942 -3.049 1.00 98.25 100 GLU A O 1
ATOM 774 N N . THR A 1 101 ? 0.053 -2.876 -4.131 1.00 98.31 101 THR A N 1
ATOM 775 C CA . THR A 1 101 ? 1.503 -2.710 -4.313 1.00 98.31 101 THR A CA 1
ATOM 776 C C . THR A 1 101 ? 1.930 -2.978 -5.751 1.00 98.31 101 THR A C 1
ATOM 778 O O . THR A 1 101 ? 1.348 -3.809 -6.448 1.00 98.31 101 THR A O 1
ATOM 781 N N . ASN A 1 102 ? 2.998 -2.313 -6.186 1.00 97.31 102 ASN A N 1
ATOM 782 C CA . ASN A 1 102 ? 3.712 -2.651 -7.415 1.00 97.31 102 ASN A CA 1
ATOM 783 C C . ASN A 1 102 ? 4.571 -3.924 -7.286 1.00 97.31 102 ASN A C 1
ATOM 785 O O . ASN A 1 102 ? 5.198 -4.332 -8.251 1.00 97.31 102 ASN A O 1
ATOM 789 N N . GLY A 1 103 ? 4.665 -4.535 -6.099 1.00 97.88 103 GLY A N 1
ATOM 790 C CA . GLY A 1 103 ? 5.327 -5.827 -5.909 1.00 97.88 103 GLY A CA 1
ATOM 791 C C . GLY A 1 103 ? 6.856 -5.809 -6.014 1.00 97.88 103 GLY A C 1
ATOM 792 O O . GLY A 1 103 ? 7.483 -6.856 -5.888 1.00 97.88 103 GLY A O 1
ATOM 793 N N . THR A 1 104 ? 7.501 -4.658 -6.201 1.00 97.75 104 THR A N 1
ATOM 794 C CA . THR A 1 104 ? 8.953 -4.603 -6.462 1.00 97.75 104 THR A CA 1
ATOM 795 C C . THR A 1 104 ? 9.834 -4.674 -5.210 1.00 97.75 104 THR A C 1
ATOM 797 O O . THR A 1 104 ? 11.061 -4.708 -5.327 1.00 97.75 104 THR A O 1
ATOM 800 N N . LEU A 1 105 ? 9.241 -4.718 -4.011 1.00 98.25 105 LEU A N 1
ATOM 801 C CA . LEU A 1 105 ? 9.946 -4.726 -2.722 1.00 98.25 105 LEU A CA 1
ATOM 802 C C . LEU A 1 105 ? 9.654 -6.006 -1.908 1.00 98.25 105 LEU A C 1
ATOM 804 O O . LEU A 1 105 ? 9.087 -5.915 -0.817 1.00 98.25 105 LEU A O 1
ATOM 808 N N . PRO A 1 106 ? 10.072 -7.202 -2.373 1.00 98.31 106 PRO A N 1
ATOM 809 C CA . PRO A 1 106 ? 9.747 -8.476 -1.720 1.00 98.31 106 PRO A CA 1
ATOM 810 C C . PRO A 1 106 ? 10.212 -8.545 -0.263 1.00 98.31 106 PRO A C 1
ATOM 812 O O . PRO A 1 106 ? 9.489 -9.048 0.593 1.00 98.31 106 PRO A O 1
ATOM 815 N N . ALA A 1 107 ? 11.393 -7.998 0.044 1.00 98.31 107 ALA A N 1
ATOM 816 C CA . ALA A 1 107 ? 11.907 -7.962 1.411 1.00 98.31 107 ALA A CA 1
ATOM 817 C C . ALA A 1 107 ? 10.994 -7.157 2.345 1.00 98.31 107 ALA A C 1
ATOM 819 O O . ALA A 1 107 ? 10.732 -7.596 3.458 1.00 98.31 107 ALA A O 1
ATOM 820 N N . ASN A 1 108 ? 10.470 -6.019 1.883 1.00 98.62 108 ASN A N 1
ATOM 821 C CA . ASN A 1 108 ? 9.592 -5.183 2.693 1.00 98.62 108 ASN A CA 1
ATOM 822 C C . ASN A 1 108 ? 8.187 -5.772 2.805 1.00 98.62 108 ASN A C 1
ATOM 824 O O . ASN A 1 108 ? 7.626 -5.778 3.894 1.00 98.62 108 ASN A O 1
ATOM 828 N N . ILE A 1 109 ? 7.631 -6.292 1.706 1.00 98.56 109 ILE A N 1
ATOM 829 C CA . ILE A 1 109 ? 6.339 -6.996 1.717 1.00 98.56 109 ILE A CA 1
ATOM 830 C C . ILE A 1 109 ? 6.395 -8.167 2.708 1.00 98.56 109 ILE A C 1
ATOM 832 O O . ILE A 1 109 ? 5.461 -8.388 3.473 1.00 98.56 109 ILE A O 1
ATOM 836 N N . GLY A 1 110 ? 7.529 -8.871 2.767 1.00 97.88 110 GLY A N 1
ATOM 837 C CA . GLY A 1 110 ? 7.764 -9.954 3.717 1.00 97.88 110 GLY A CA 1
ATOM 838 C C . GLY A 1 110 ? 7.738 -9.559 5.193 1.00 97.88 110 GLY A C 1
ATOM 839 O O . GLY A 1 110 ? 7.518 -10.445 6.017 1.00 97.88 110 GLY A O 1
ATOM 840 N N . LEU A 1 111 ? 7.919 -8.276 5.517 1.00 98.19 111 LEU A N 1
ATOM 841 C CA . LEU A 1 111 ? 7.863 -7.752 6.885 1.00 98.19 111 LEU A CA 1
ATOM 842 C C . LEU A 1 111 ? 6.447 -7.390 7.338 1.00 98.19 111 LEU A C 1
ATOM 844 O O . LEU A 1 11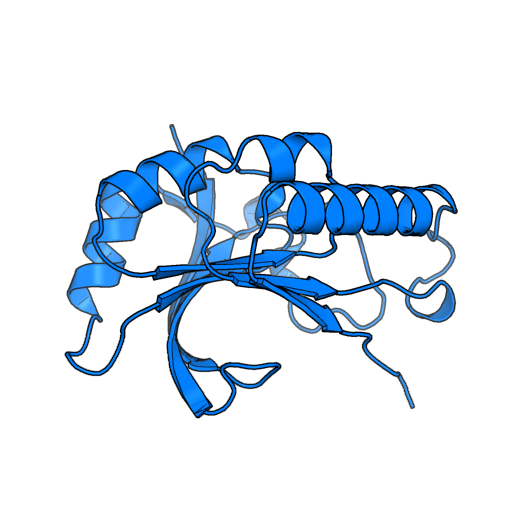1 ? 6.273 -7.065 8.507 1.00 98.19 111 LEU A O 1
ATOM 848 N N . ILE A 1 112 ? 5.456 -7.393 6.444 1.00 98.25 112 ILE A N 1
ATOM 849 C CA . ILE A 1 112 ? 4.073 -7.103 6.824 1.00 98.25 112 ILE A CA 1
ATOM 850 C C . ILE A 1 112 ? 3.451 -8.392 7.369 1.00 98.25 112 ILE A C 1
ATOM 852 O O . ILE A 1 112 ? 3.437 -9.418 6.681 1.00 98.25 112 ILE A O 1
ATOM 856 N N . ASP A 1 113 ? 2.993 -8.341 8.619 1.00 94.25 113 ASP A N 1
ATOM 857 C CA . ASP A 1 113 ? 2.576 -9.523 9.382 1.00 94.25 113 ASP A CA 1
ATOM 858 C C . ASP A 1 113 ? 1.105 -9.881 9.127 1.00 94.25 113 ASP A C 1
ATOM 860 O O . ASP A 1 113 ? 0.780 -11.046 8.905 1.00 94.25 113 ASP A O 1
ATOM 864 N N . ASN A 1 114 ? 0.230 -8.872 9.116 1.00 93.31 114 ASN A N 1
ATOM 865 C CA . ASN A 1 114 ? -1.220 -9.030 9.013 1.00 93.31 114 ASN A CA 1
ATOM 866 C C . ASN A 1 114 ? -1.692 -8.545 7.640 1.00 93.31 114 ASN A C 1
ATOM 868 O O . ASN A 1 114 ? -2.119 -7.403 7.496 1.00 93.31 114 ASN A O 1
ATOM 872 N N . LEU A 1 115 ? -1.534 -9.387 6.619 1.00 97.00 115 LEU A N 1
ATOM 873 C CA . LEU A 1 115 ? -2.115 -9.162 5.297 1.00 97.00 115 LEU A CA 1
ATOM 874 C C . LEU A 1 115 ? -3.200 -10.197 5.055 1.00 97.00 115 LEU A C 1
ATOM 876 O O . LEU A 1 115 ? -2.920 -11.390 5.104 1.00 97.00 115 LEU A O 1
ATOM 880 N N . ASP A 1 116 ? -4.395 -9.744 4.707 1.00 97.62 116 ASP A N 1
ATOM 881 C CA . ASP A 1 116 ? -5.479 -10.634 4.303 1.00 97.62 116 ASP A CA 1
ATOM 882 C C . ASP A 1 116 ? -5.501 -10.770 2.784 1.00 97.62 116 ASP A C 1
ATOM 884 O O . ASP A 1 116 ? -5.645 -11.869 2.239 1.00 97.62 116 ASP A O 1
ATOM 888 N N . ILE A 1 117 ? -5.338 -9.641 2.083 1.00 97.88 117 ILE A N 1
ATOM 889 C CA . ILE A 1 117 ? -5.501 -9.558 0.630 1.00 97.88 117 ILE A CA 1
ATOM 890 C C . ILE A 1 117 ? -4.399 -8.693 0.019 1.00 97.88 117 ILE A C 1
ATOM 892 O O . ILE A 1 117 ? -4.070 -7.620 0.520 1.00 97.88 117 ILE A O 1
ATOM 896 N N . VAL A 1 118 ? -3.842 -9.131 -1.110 1.00 98.56 118 VAL A N 1
ATOM 897 C CA . VAL A 1 118 ? -2.862 -8.341 -1.864 1.00 98.56 118 VAL A CA 1
ATOM 898 C C . VAL A 1 118 ? -3.287 -8.183 -3.316 1.00 98.56 118 VAL A C 1
ATOM 900 O O . VAL A 1 118 ? -3.481 -9.157 -4.041 1.00 98.56 118 VAL A O 1
ATOM 903 N N . SER A 1 119 ? -3.377 -6.928 -3.744 1.00 98.06 119 SER A N 1
ATOM 904 C CA . SER A 1 119 ? -3.441 -6.531 -5.147 1.00 98.06 119 SER A CA 1
ATOM 905 C C . SER A 1 119 ? -2.028 -6.226 -5.627 1.00 98.06 119 SER A C 1
ATOM 907 O O . SER A 1 119 ? -1.494 -5.155 -5.326 1.00 98.06 119 SER A O 1
ATOM 909 N N . LEU A 1 120 ? -1.438 -7.133 -6.403 1.00 98.00 120 LEU A N 1
ATOM 910 C CA . LEU A 1 120 ? -0.102 -6.952 -6.966 1.00 98.00 120 LEU A CA 1
ATOM 911 C C . LEU A 1 120 ? -0.205 -6.482 -8.422 1.00 98.00 120 LEU A C 1
ATOM 913 O O . LEU A 1 120 ? -0.688 -7.205 -9.292 1.00 98.00 120 LEU A O 1
ATOM 917 N N . ASP A 1 121 ? 0.229 -5.255 -8.689 1.00 96.00 121 ASP A N 1
ATOM 918 C CA . ASP A 1 121 ? 0.198 -4.650 -10.022 1.00 96.00 121 ASP A CA 1
ATOM 919 C C . ASP A 1 121 ? 1.522 -4.885 -10.757 1.00 96.00 121 ASP A C 1
ATOM 921 O O . ASP A 1 121 ? 2.520 -4.221 -10.474 1.00 96.00 121 ASP A O 1
ATOM 925 N N . ILE A 1 122 ? 1.508 -5.850 -11.679 1.00 95.88 122 ILE A N 1
ATOM 926 C CA . ILE A 1 122 ? 2.651 -6.258 -12.499 1.00 95.88 122 ILE A CA 1
ATOM 927 C C . ILE A 1 122 ? 2.923 -5.188 -13.556 1.00 95.88 122 ILE A C 1
ATOM 929 O O . ILE A 1 122 ? 2.067 -4.885 -14.399 1.00 95.88 122 ILE A O 1
ATOM 933 N N . LYS A 1 123 ? 4.136 -4.633 -13.543 1.00 94.69 123 LYS A N 1
ATOM 934 C CA . LYS A 1 123 ? 4.514 -3.516 -14.403 1.00 94.69 123 LYS A CA 1
ATOM 935 C C . LYS A 1 123 ? 5.172 -3.997 -15.692 1.00 94.69 123 LYS A C 1
ATOM 937 O O . LYS A 1 123 ? 6.151 -4.739 -15.693 1.00 94.69 123 LYS A O 1
ATOM 942 N N . LEU A 1 124 ? 4.648 -3.522 -16.819 1.00 92.94 124 LEU A N 1
ATOM 943 C CA . LEU A 1 124 ? 5.168 -3.830 -18.151 1.00 92.94 124 LEU A CA 1
ATOM 944 C C . LEU A 1 124 ? 6.196 -2.791 -18.595 1.00 92.94 124 LEU A C 1
ATOM 946 O O . LEU A 1 124 ? 6.104 -1.622 -18.231 1.00 92.94 124 LEU A O 1
ATOM 950 N N . LYS A 1 125 ? 7.149 -3.189 -19.440 1.00 91.69 125 LYS A N 1
ATOM 951 C CA . LYS A 1 125 ? 8.204 -2.294 -19.939 1.00 91.69 125 LYS A CA 1
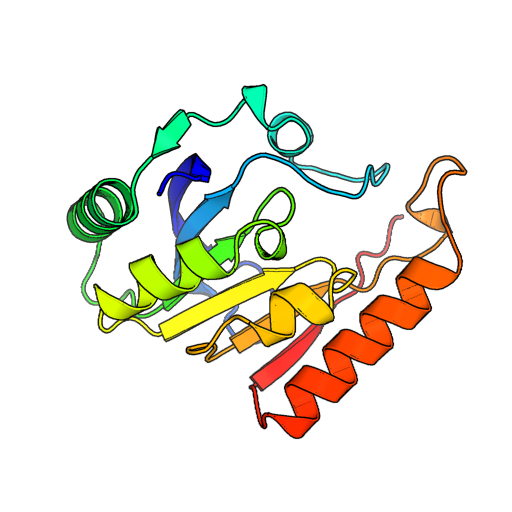ATOM 952 C C . LYS A 1 125 ? 7.639 -1.062 -20.650 1.00 91.69 125 LYS A C 1
ATOM 954 O O . LYS A 1 125 ? 8.161 0.035 -20.484 1.00 91.69 125 LYS A O 1
ATOM 959 N N . GLU A 1 126 ? 6.570 -1.247 -21.415 1.00 90.62 126 GLU A N 1
ATOM 960 C CA . GLU A 1 126 ? 5.887 -0.224 -22.212 1.00 90.62 126 GLU A CA 1
ATOM 961 C C . GLU A 1 126 ? 5.264 0.881 -21.348 1.00 90.62 126 GLU A C 1
ATOM 963 O O . GLU A 1 126 ? 4.936 1.952 -21.845 1.00 90.62 126 GLU A O 1
ATOM 968 N N . GLN A 1 127 ? 5.116 0.639 -20.047 1.00 91.69 127 GLN A N 1
ATOM 969 C CA . GLN A 1 127 ? 4.557 1.593 -19.100 1.00 91.69 127 GLN A CA 1
ATOM 970 C C . GLN A 1 127 ? 5.580 2.613 -18.567 1.00 91.69 127 GLN A C 1
ATOM 972 O O . GLN A 1 127 ? 5.230 3.442 -17.720 1.00 91.69 127 GLN A O 1
ATOM 977 N N . PHE A 1 128 ? 6.835 2.552 -19.015 1.00 90.25 128 PHE A N 1
ATOM 978 C CA . PHE A 1 128 ? 7.925 3.416 -18.562 1.00 90.25 128 PHE A CA 1
ATOM 979 C C . PHE A 1 128 ? 8.532 4.181 -19.736 1.00 90.25 128 PHE A C 1
ATOM 981 O O . PHE A 1 128 ? 8.767 3.615 -20.802 1.00 90.25 128 PHE A O 1
ATOM 988 N N . ASP A 1 129 ? 8.918 5.435 -19.496 1.00 86.12 129 ASP A N 1
ATOM 989 C CA . ASP A 1 129 ? 9.616 6.286 -20.469 1.00 86.12 129 ASP A CA 1
ATOM 990 C C . ASP A 1 129 ? 11.125 5.954 -20.546 1.00 86.12 129 ASP A C 1
ATOM 992 O O . ASP A 1 129 ? 11.986 6.826 -20.465 1.00 86.12 129 ASP A O 1
ATOM 996 N N . GLY A 1 130 ? 11.459 4.663 -20.671 1.00 80.31 130 GLY A N 1
ATOM 997 C CA . GLY A 1 130 ? 12.836 4.160 -20.795 1.00 80.31 130 GLY A CA 1
ATOM 998 C C . GLY A 1 130 ? 13.512 3.715 -19.491 1.00 80.31 130 GLY A C 1
ATOM 999 O O . GLY A 1 130 ? 14.557 3.072 -19.551 1.00 80.31 130 GLY A O 1
ATOM 1000 N N . ASP A 1 131 ? 12.898 3.963 -18.332 1.00 80.50 131 ASP A N 1
ATOM 1001 C CA . ASP A 1 131 ? 13.470 3.662 -17.006 1.00 80.50 131 ASP A CA 1
ATOM 1002 C C . ASP A 1 131 ? 13.165 2.245 -16.477 1.00 80.50 131 ASP A C 1
ATOM 1004 O O . ASP A 1 131 ? 13.418 1.932 -15.308 1.00 80.50 131 ASP A O 1
ATOM 1008 N N . PHE A 1 132 ? 12.620 1.363 -17.318 1.00 87.38 132 PHE A N 1
ATOM 1009 C CA . PHE A 1 132 ? 12.329 -0.011 -16.917 1.00 87.38 132 PHE A CA 1
ATOM 1010 C C . PHE A 1 132 ? 13.615 -0.808 -16.675 1.00 87.38 132 PHE A C 1
ATOM 1012 O O . PHE A 1 132 ? 14.523 -0.832 -17.509 1.00 87.38 132 PHE A O 1
ATOM 1019 N N . LYS A 1 133 ? 13.659 -1.530 -15.554 1.00 88.88 133 LYS A N 1
ATOM 1020 C CA . LYS A 1 133 ? 14.750 -2.444 -15.202 1.00 88.88 133 LYS A CA 1
ATOM 1021 C C . LYS A 1 133 ? 14.217 -3.866 -15.150 1.00 88.88 133 LYS A C 1
ATOM 1023 O O . LYS A 1 133 ? 13.153 -4.092 -14.590 1.00 88.88 133 LYS A O 1
ATOM 1028 N N . GLU A 1 134 ? 14.981 -4.823 -15.665 1.00 85.75 134 GLU A N 1
ATOM 1029 C CA . GLU A 1 134 ? 14.601 -6.246 -15.667 1.00 85.75 134 GLU A CA 1
ATOM 1030 C C . GLU A 1 134 ? 14.344 -6.792 -14.249 1.00 85.75 134 GLU A C 1
ATOM 1032 O O . GLU A 1 134 ? 13.455 -7.618 -14.042 1.00 85.75 134 GLU A O 1
ATOM 1037 N N . ASP A 1 135 ? 15.029 -6.233 -13.246 1.00 92.19 135 ASP A N 1
ATOM 1038 C CA . ASP A 1 135 ? 14.816 -6.556 -11.834 1.00 92.19 135 ASP A CA 1
ATOM 1039 C C . ASP A 1 135 ? 13.409 -6.212 -11.317 1.00 92.19 135 ASP A C 1
ATOM 1041 O O . ASP A 1 135 ? 13.002 -6.775 -10.304 1.00 92.19 135 ASP A O 1
ATOM 1045 N N . ILE A 1 136 ? 12.656 -5.318 -11.978 1.00 94.75 136 ILE A N 1
ATOM 1046 C CA . ILE A 1 136 ? 11.260 -5.003 -11.615 1.00 94.75 136 ILE A CA 1
ATOM 1047 C C . ILE A 1 136 ? 10.430 -6.283 -11.678 1.00 94.75 136 ILE A C 1
ATOM 1049 O O . ILE A 1 136 ? 9.916 -6.730 -10.654 1.00 94.75 136 ILE A O 1
ATOM 1053 N N . PHE A 1 137 ? 10.414 -6.926 -12.847 1.00 94.12 137 PHE A N 1
ATOM 1054 C CA . PHE A 1 137 ? 9.654 -8.151 -13.064 1.00 94.12 137 PHE A CA 1
ATOM 1055 C C . PHE A 1 137 ? 10.153 -9.296 -12.172 1.00 94.12 137 PHE A C 1
ATOM 1057 O O . PHE A 1 137 ? 9.366 -10.013 -11.559 1.00 94.12 137 PHE A O 1
ATOM 1064 N N . LEU A 1 138 ? 11.473 -9.449 -12.019 1.00 96.19 138 LEU A N 1
ATOM 1065 C CA . LEU A 1 138 ? 12.027 -10.480 -11.135 1.00 96.19 138 LEU A CA 1
ATOM 1066 C C . LEU A 1 138 ? 11.614 -10.280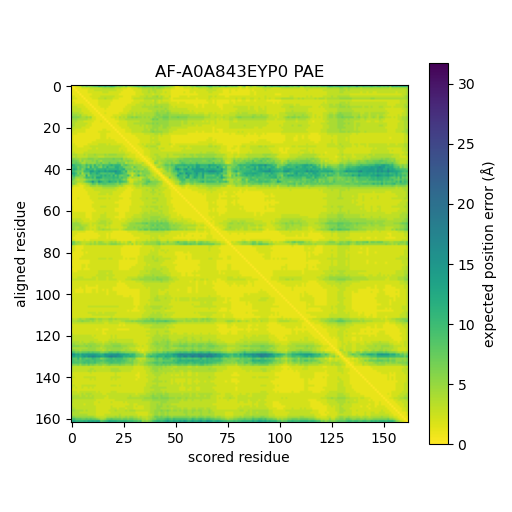 -9.669 1.00 96.19 138 LEU A C 1
ATOM 1068 O O . LEU A 1 138 ? 11.370 -11.259 -8.961 1.00 96.19 138 LEU A O 1
ATOM 1072 N N . ASN A 1 139 ? 11.545 -9.036 -9.194 1.00 98.12 139 ASN A N 1
ATOM 1073 C CA . ASN A 1 139 ? 11.123 -8.736 -7.829 1.00 98.12 139 ASN A CA 1
ATOM 1074 C C . ASN A 1 139 ? 9.615 -8.898 -7.634 1.00 98.12 139 ASN A C 1
ATOM 1076 O O . ASN A 1 139 ? 9.211 -9.419 -6.598 1.00 98.12 139 ASN A O 1
ATOM 1080 N N . GLU A 1 140 ? 8.806 -8.553 -8.632 1.00 97.94 140 GLU A N 1
ATOM 1081 C CA . GLU A 1 140 ? 7.368 -8.834 -8.644 1.00 97.94 140 GLU A CA 1
ATOM 1082 C C . GLU A 1 140 ? 7.081 -10.333 -8.498 1.00 97.94 140 GLU A C 1
ATOM 1084 O O . GLU A 1 140 ? 6.294 -10.731 -7.639 1.00 97.94 140 GLU A O 1
ATOM 1089 N N . ILE A 1 141 ? 7.783 -11.180 -9.261 1.00 97.88 141 ILE A N 1
ATOM 1090 C CA . ILE A 1 141 ? 7.653 -12.641 -9.155 1.00 97.88 141 ILE A CA 1
ATOM 1091 C C . ILE A 1 141 ? 8.107 -13.150 -7.781 1.00 97.88 141 ILE A C 1
ATOM 1093 O O . ILE A 1 141 ? 7.459 -14.024 -7.205 1.00 97.88 141 ILE A O 1
ATOM 1097 N N . LYS A 1 142 ? 9.188 -12.598 -7.212 1.00 98.50 142 LYS A N 1
ATOM 1098 C CA . LYS A 1 142 ? 9.612 -12.941 -5.842 1.00 98.50 142 LYS A CA 1
ATOM 1099 C C . LYS A 1 142 ? 8.537 -12.588 -4.816 1.00 98.50 142 LYS A C 1
ATOM 1101 O O . LYS A 1 142 ? 8.265 -13.402 -3.939 1.00 98.50 142 LYS A O 1
ATOM 1106 N N . SER A 1 143 ? 7.928 -11.410 -4.929 1.00 98.56 143 SER A N 1
ATOM 1107 C CA . SER A 1 143 ? 6.842 -10.983 -4.043 1.00 98.56 143 SER A CA 1
ATOM 1108 C C . SER A 1 143 ? 5.618 -11.879 -4.191 1.00 98.56 143 SER A C 1
ATOM 1110 O O . SER A 1 143 ? 5.054 -12.299 -3.187 1.00 98.56 143 SER A O 1
ATOM 1112 N N . LEU A 1 144 ? 5.244 -12.240 -5.421 1.00 98.50 144 LEU A N 1
ATOM 1113 C CA . LEU A 1 144 ? 4.142 -13.163 -5.675 1.00 98.50 144 LEU A CA 1
ATOM 1114 C C . LEU A 1 144 ? 4.388 -14.534 -5.030 1.00 98.50 144 LEU A C 1
ATOM 1116 O O . LEU A 1 144 ? 3.531 -15.024 -4.299 1.00 98.50 144 LEU A O 1
ATOM 1120 N N . ASN A 1 145 ? 5.564 -15.129 -5.247 1.00 98.44 145 ASN A N 1
ATOM 1121 C CA . ASN A 1 145 ? 5.913 -16.421 -4.650 1.00 98.44 145 ASN A CA 1
ATOM 1122 C C . ASN A 1 145 ? 5.899 -16.358 -3.120 1.00 98.44 145 ASN A C 1
ATOM 1124 O O . ASN A 1 145 ? 5.318 -17.229 -2.483 1.00 98.44 145 ASN A O 1
ATOM 1128 N N . LEU A 1 146 ? 6.464 -15.297 -2.536 1.00 98.25 146 LEU A N 1
ATOM 1129 C CA . LEU A 1 146 ? 6.446 -15.065 -1.093 1.00 98.25 146 LEU A CA 1
ATOM 1130 C C . LEU A 1 146 ? 5.016 -15.002 -0.534 1.00 98.25 146 LEU A C 1
ATOM 1132 O O .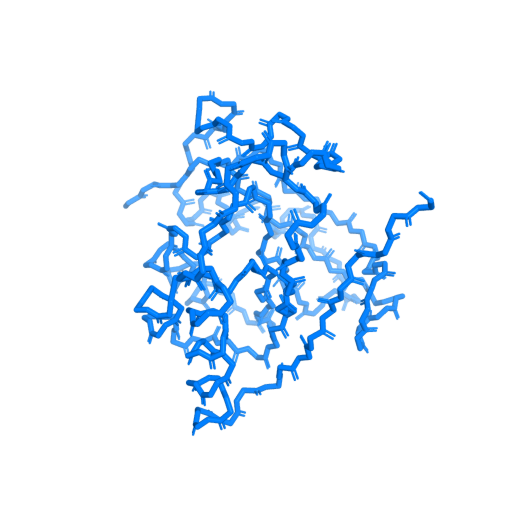 LEU A 1 146 ? 4.732 -15.586 0.510 1.00 98.25 146 LEU A O 1
ATOM 1136 N N . LEU A 1 147 ? 4.115 -14.291 -1.215 1.00 98.19 147 LEU A N 1
ATOM 1137 C CA . LEU A 1 147 ? 2.715 -14.169 -0.805 1.00 98.19 147 LEU A CA 1
ATOM 1138 C C . LEU A 1 147 ? 1.979 -15.511 -0.900 1.00 98.19 147 LEU A C 1
ATOM 1140 O O . LEU A 1 147 ? 1.234 -15.861 0.014 1.00 98.19 147 LEU A O 1
ATOM 1144 N N . ILE A 1 148 ? 2.241 -16.291 -1.953 1.00 97.75 148 ILE A N 1
ATOM 1145 C CA . ILE A 1 148 ? 1.697 -17.647 -2.119 1.00 97.75 148 ILE A CA 1
ATOM 1146 C C . ILE A 1 148 ? 2.216 -18.584 -1.020 1.00 97.75 148 ILE A C 1
ATOM 1148 O O . ILE A 1 148 ? 1.428 -19.306 -0.414 1.00 97.75 148 ILE A O 1
ATOM 1152 N N . GLU A 1 149 ? 3.517 -18.562 -0.721 1.00 97.62 149 GLU A N 1
ATOM 1153 C CA . GLU A 1 149 ? 4.128 -19.371 0.345 1.00 97.62 149 GLU A CA 1
ATOM 1154 C C . GLU A 1 149 ? 3.530 -19.050 1.720 1.00 97.62 149 GLU A C 1
ATOM 1156 O O . GLU A 1 149 ? 3.281 -19.952 2.521 1.00 97.62 149 GLU A O 1
ATOM 1161 N 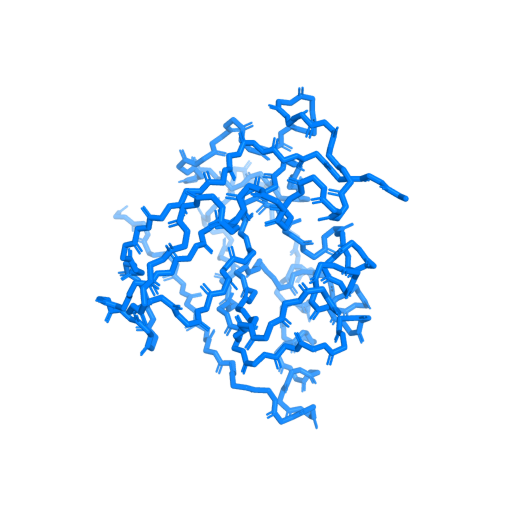N . LYS A 1 150 ? 3.229 -17.772 1.971 1.00 96.44 150 LYS A N 1
ATOM 1162 C CA . LYS A 1 150 ? 2.523 -17.309 3.172 1.00 96.44 150 LYS A CA 1
ATOM 1163 C C . LYS A 1 150 ? 1.013 -17.593 3.157 1.00 96.44 150 LYS A C 1
ATOM 1165 O O . LYS A 1 150 ? 0.340 -17.266 4.128 1.00 96.44 150 LYS A O 1
ATOM 1170 N N . SER A 1 151 ? 0.478 -18.214 2.102 1.00 96.81 151 SER A N 1
ATOM 1171 C CA . SER A 1 151 ? -0.960 -18.477 1.919 1.00 96.81 151 SER A CA 1
ATOM 1172 C C . SER A 1 151 ? -1.832 -17.213 1.963 1.00 96.81 151 SER A C 1
ATOM 1174 O O . SER A 1 151 ? -2.988 -17.271 2.378 1.00 96.81 151 SER A O 1
ATOM 1176 N N . ILE A 1 152 ? -1.288 -16.073 1.524 1.00 97.31 152 ILE A N 1
ATOM 1177 C CA . ILE A 1 152 ? -2.027 -14.810 1.420 1.00 97.31 152 ILE A CA 1
ATOM 1178 C C . ILE A 1 152 ? -2.907 -14.831 0.168 1.00 97.31 152 ILE A C 1
ATOM 1180 O O . ILE A 1 152 ? -2.482 -15.305 -0.890 1.00 97.31 152 ILE A O 1
ATOM 1184 N N . ASN A 1 153 ? -4.120 -14.278 0.258 1.00 96.56 153 ASN A N 1
ATOM 1185 C CA . ASN A 1 153 ? -4.990 -14.122 -0.904 1.00 96.56 153 ASN A CA 1
ATOM 1186 C C . ASN A 1 153 ? -4.453 -13.016 -1.825 1.00 96.56 153 ASN A C 1
ATOM 1188 O O . ASN A 1 153 ? -4.736 -11.832 -1.649 1.00 96.56 153 ASN A O 1
ATOM 1192 N N . VAL A 1 154 ? -3.647 -13.406 -2.807 1.00 97.69 154 VAL A N 1
ATOM 1193 C CA . VAL A 1 154 ? -3.046 -12.497 -3.782 1.00 97.69 154 VAL A CA 1
ATOM 1194 C C . VAL A 1 154 ? -3.710 -12.646 -5.145 1.00 97.69 154 VAL A C 1
ATOM 1196 O O . VAL A 1 154 ? -3.912 -13.754 -5.641 1.00 97.69 154 VAL A O 1
ATOM 1199 N N . TYR A 1 155 ? -3.997 -11.517 -5.786 1.00 97.00 155 TYR A N 1
ATOM 1200 C CA . TYR A 1 155 ? -4.310 -11.470 -7.208 1.00 97.00 155 TYR A CA 1
ATOM 1201 C C . TYR A 1 155 ? -3.375 -10.495 -7.916 1.00 97.00 155 TYR A C 1
ATOM 1203 O O . TYR A 1 155 ? -2.966 -9.470 -7.364 1.00 97.00 155 TYR A O 1
ATOM 1211 N N . CYS A 1 156 ? -3.040 -10.824 -9.160 1.00 97.00 156 CYS A N 1
ATOM 1212 C CA . CYS A 1 156 ? -2.238 -9.960 -10.009 1.00 97.00 156 CYS A CA 1
ATOM 1213 C C . CYS A 1 156 ? -3.134 -9.173 -10.959 1.00 97.00 156 CYS A C 1
ATOM 1215 O O . CYS A 1 156 ? -4.085 -9.718 -11.525 1.00 97.00 156 CYS A O 1
ATOM 1217 N N . LYS A 1 157 ? -2.795 -7.905 -11.173 1.00 94.69 157 LYS A N 1
ATOM 1218 C CA . LYS A 1 157 ? -3.385 -7.061 -12.213 1.00 94.69 157 LYS A CA 1
ATOM 1219 C C . LYS A 1 157 ? -2.287 -6.483 -13.095 1.00 94.69 157 LYS A C 1
ATOM 1221 O O . LYS A 1 157 ? -1.140 -6.380 -12.673 1.00 94.69 157 LYS A O 1
ATOM 1226 N N . VAL A 1 158 ? -2.651 -6.139 -14.323 1.00 94.38 158 VAL A N 1
ATOM 1227 C CA . VAL A 1 158 ? -1.785 -5.454 -15.283 1.00 94.38 158 VAL A CA 1
ATOM 1228 C C . VAL A 1 158 ? -2.616 -4.355 -15.922 1.00 94.38 158 VAL A C 1
ATOM 1230 O O . VAL A 1 158 ? -3.688 -4.628 -16.464 1.00 94.38 158 VAL A O 1
ATOM 1233 N N . VAL A 1 159 ? -2.121 -3.121 -15.889 1.00 91.69 159 VAL A N 1
ATOM 1234 C CA . VAL A 1 159 ? -2.749 -2.010 -16.610 1.00 91.69 159 VAL A CA 1
ATOM 1235 C C . VAL A 1 159 ? -2.363 -2.071 -18.087 1.00 91.69 159 VAL A C 1
ATOM 1237 O O . VAL A 1 159 ? -1.186 -1.993 -18.440 1.00 91.69 159 VAL A O 1
ATOM 1240 N N . ILE A 1 160 ? -3.354 -2.192 -18.967 1.00 89.69 160 ILE A N 1
ATOM 1241 C CA . ILE A 1 160 ? -3.145 -2.168 -20.418 1.00 89.69 160 ILE A CA 1
ATOM 1242 C C . ILE A 1 160 ? -3.445 -0.761 -20.929 1.00 89.69 160 ILE A C 1
ATOM 1244 O O . ILE A 1 160 ? -4.541 -0.241 -20.720 1.00 89.69 160 ILE A O 1
ATOM 1248 N N . LEU A 1 161 ? -2.457 -0.149 -21.580 1.00 84.12 161 LEU A N 1
ATOM 1249 C CA . LEU A 1 161 ? -2.597 1.162 -22.207 1.00 84.12 161 LEU A CA 1
ATOM 1250 C C . LEU A 1 161 ? -3.130 1.002 -23.643 1.00 84.12 161 LEU A C 1
ATOM 1252 O O . LEU A 1 161 ? -2.805 -0.002 -24.284 1.00 84.12 161 LEU A O 1
ATOM 1256 N N . PRO A 1 162 ? -3.971 1.937 -24.121 1.00 79.56 162 PRO A N 1
ATOM 1257 C CA . PRO A 1 162 ? -4.510 1.922 -25.480 1.00 79.56 162 PRO A CA 1
ATOM 1258 C C . PRO A 1 162 ? -3.453 2.168 -26.563 1.00 79.56 162 PRO A C 1
ATOM 1260 O O . PRO A 1 162 ? -2.426 2.823 -26.270 1.00 79.56 162 PRO A O 1
#